Protein AF-X1KTC6-F1 (afdb_monomer)

Solvent-accessible surface area (backbone atoms only — not comparable to full-atom values): 3752 Å² total; per-residue (Å²): 137,81,64,68,71,56,56,37,52,51,46,49,53,27,48,77,67,73,40,48,91,79,53,86,44,72,46,65,42,98,91,57,48,60,69,55,26,53,74,50,66,40,78,38,58,23,86,47,72,69,55,40,52,54,50,48,34,67,73,70,72,104

Secondary structure (DSSP, 8-state):
---HHHHHHHHHHHHHTT-TTTS--EEE-TT--HHHHHHHT-SEEESSHHHHHHHHHHHHT-

Organism: NCBI:txid412755

Foldseek 3Di:
DDCLVVVLVVCVV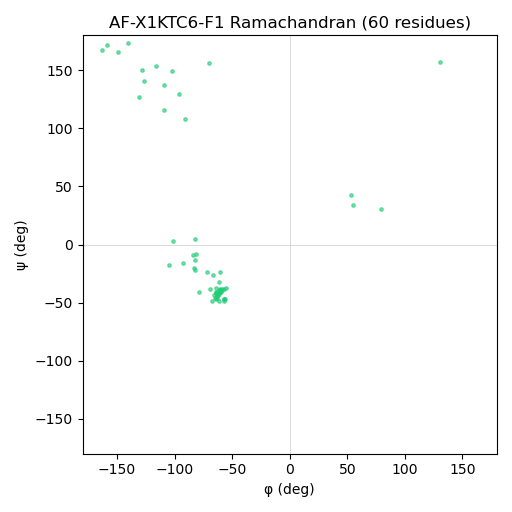CVVVVNNVVDAFEDEDPPDDQVSCVVSPHNYYDDDDVRVVVVCCVVVVD

pLDDT: mean 89.02, std 8.37, range [51.97, 96.0]

Sequence (62 aa):
TTTMPHMGEIINLLKERNLRDKVKVIVGGASVNDQFASSIGADGYAPEAGSAVEWVKKTLKV

Structure (mmCIF, N/CA/C/O backbone):
data_AF-X1KTC6-F1
#
_entry.id   AF-X1KTC6-F1
#
loop_
_atom_site.group_PDB
_atom_site.id
_atom_site.type_symbol
_atom_site.label_atom_id
_atom_site.label_alt_id
_atom_site.label_comp_id
_atom_site.label_asym_id
_atom_site.label_entity_id
_atom_site.label_seq_id
_atom_site.pdbx_PDB_ins_code
_atom_site.Cartn_x
_atom_site.Cartn_y
_atom_site.Cartn_z
_atom_site.occupancy
_atom_site.B_iso_or_equiv
_atom_site.auth_seq_id
_atom_site.auth_comp_id
_atom_site.auth_asym_id
_atom_site.auth_atom_id
_atom_site.pdbx_PDB_model_num
ATOM 1 N N . THR A 1 1 ? 19.588 10.592 -3.628 1.00 51.97 1 THR A N 1
ATOM 2 C CA . THR A 1 1 ? 18.370 10.808 -2.825 1.00 51.97 1 THR A CA 1
ATOM 3 C C . THR A 1 1 ? 17.784 9.477 -2.436 1.00 51.97 1 THR A C 1
ATOM 5 O O . THR A 1 1 ? 17.553 8.658 -3.314 1.00 51.97 1 THR A O 1
ATOM 8 N N . THR A 1 2 ? 17.599 9.228 -1.143 1.00 59.75 2 THR A N 1
ATOM 9 C CA . THR A 1 2 ? 16.915 8.034 -0.636 1.00 59.75 2 THR A CA 1
ATOM 10 C C . THR A 1 2 ? 15.428 8.353 -0.487 1.00 59.75 2 THR A C 1
ATOM 12 O O . THR A 1 2 ? 15.040 9.117 0.383 1.00 59.75 2 THR A O 1
ATOM 15 N N . THR A 1 3 ? 14.582 7.803 -1.358 1.00 75.56 3 THR A N 1
ATOM 16 C CA . THR A 1 3 ? 13.128 8.076 -1.351 1.00 75.56 3 THR A CA 1
ATOM 17 C C . THR A 1 3 ? 12.372 7.208 -0.340 1.00 75.56 3 THR A C 1
ATOM 19 O O . THR A 1 3 ? 11.275 7.555 0.084 1.00 75.56 3 THR A O 1
ATOM 22 N N . MET A 1 4 ? 12.967 6.085 0.079 1.00 78.44 4 MET A N 1
ATOM 23 C CA . MET A 1 4 ? 12.344 5.123 0.994 1.00 78.44 4 MET A CA 1
ATOM 24 C C . MET A 1 4 ? 11.903 5.730 2.341 1.00 78.44 4 MET A C 1
ATOM 26 O O . MET A 1 4 ? 10.752 5.504 2.707 1.00 78.44 4 MET A O 1
ATOM 30 N N . PRO A 1 5 ? 12.713 6.531 3.067 1.00 79.12 5 PRO A N 1
ATOM 31 C CA . PRO A 1 5 ? 12.283 7.112 4.345 1.00 79.12 5 PRO A CA 1
ATOM 32 C C . PRO A 1 5 ? 11.022 7.976 4.208 1.00 79.12 5 PRO A C 1
ATOM 34 O O . PRO A 1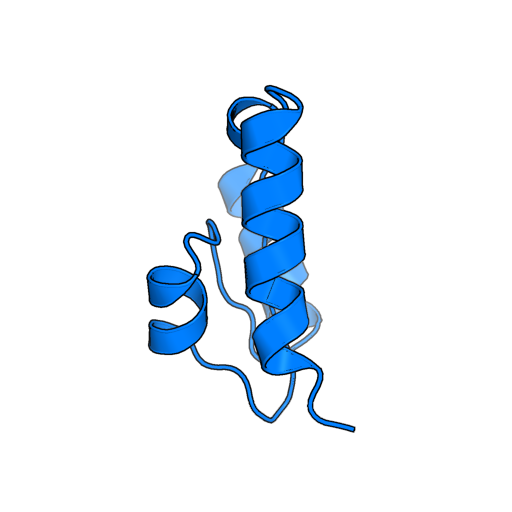 5 ? 10.113 7.876 5.030 1.00 79.12 5 PRO A O 1
ATOM 37 N N . HIS A 1 6 ? 10.917 8.739 3.116 1.00 85.56 6 HIS A N 1
ATOM 38 C CA . HIS A 1 6 ? 9.776 9.621 2.871 1.00 85.56 6 HIS A CA 1
ATOM 39 C C . HIS A 1 6 ? 8.474 8.847 2.643 1.00 85.56 6 HIS A C 1
ATOM 41 O O . HIS A 1 6 ? 7.402 9.359 2.952 1.00 85.56 6 HIS A O 1
ATOM 47 N N . MET A 1 7 ? 8.532 7.597 2.164 1.00 88.44 7 MET A N 1
ATOM 48 C CA . MET A 1 7 ? 7.328 6.766 2.023 1.00 88.44 7 MET A CA 1
ATOM 49 C C . MET A 1 7 ? 6.651 6.525 3.381 1.00 88.44 7 MET A C 1
ATOM 51 O O . MET A 1 7 ? 5.426 6.584 3.471 1.00 88.44 7 MET A O 1
ATOM 55 N N . GLY A 1 8 ? 7.434 6.315 4.445 1.00 88.75 8 GLY A N 1
ATOM 56 C CA . GLY A 1 8 ? 6.909 6.179 5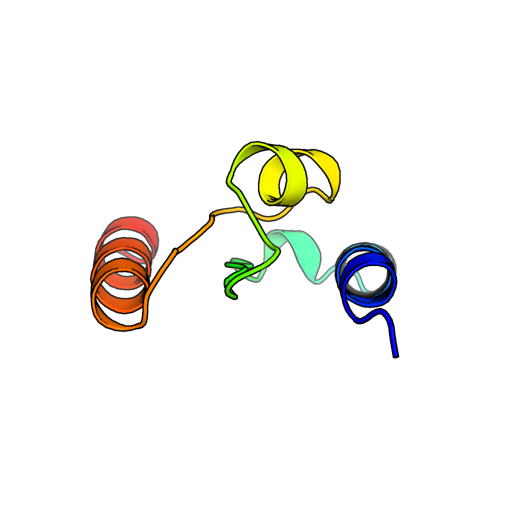.807 1.00 88.75 8 GLY A CA 1
ATOM 57 C C . GLY A 1 8 ? 6.339 7.488 6.358 1.00 88.75 8 GLY A C 1
ATOM 58 O O . GLY A 1 8 ? 5.286 7.481 6.995 1.00 88.75 8 GLY A O 1
ATOM 59 N N . GLU A 1 9 ? 6.974 8.622 6.055 1.00 91.69 9 GLU A N 1
ATOM 60 C CA . GLU A 1 9 ? 6.478 9.950 6.447 1.00 91.69 9 GLU A CA 1
ATOM 61 C C . GLU A 1 9 ? 5.092 10.241 5.854 1.00 91.69 9 GLU A C 1
ATOM 63 O O . GLU A 1 9 ? 4.214 10.744 6.554 1.00 91.69 9 GLU A O 1
ATOM 68 N N . ILE A 1 10 ? 4.840 9.839 4.603 1.00 91.75 10 ILE A N 1
ATOM 69 C CA . ILE A 1 10 ? 3.515 9.973 3.979 1.00 91.75 10 ILE A CA 1
ATOM 70 C C . ILE A 1 10 ? 2.461 9.125 4.700 1.00 91.75 10 ILE A C 1
ATOM 72 O O . ILE A 1 10 ? 1.347 9.603 4.923 1.00 91.75 10 ILE A O 1
ATOM 76 N N . ILE A 1 11 ? 2.787 7.893 5.110 1.00 92.56 11 ILE A N 1
ATOM 77 C CA . IL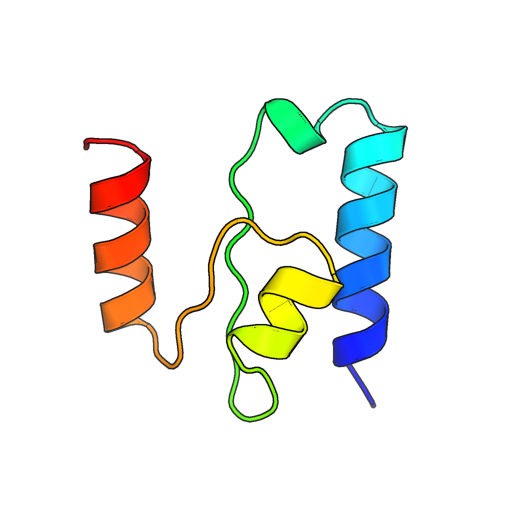E A 1 11 ? 1.855 7.063 5.893 1.00 92.56 11 ILE A CA 1
ATOM 78 C C . ILE A 1 11 ? 1.514 7.741 7.223 1.00 92.56 11 ILE A C 1
ATOM 80 O O . ILE A 1 11 ? 0.346 7.755 7.622 1.00 92.56 11 ILE A O 1
ATOM 84 N N . ASN A 1 12 ? 2.504 8.322 7.900 1.00 93.50 12 ASN A N 1
ATOM 85 C CA . ASN A 1 12 ? 2.278 9.054 9.145 1.00 93.50 12 ASN A CA 1
ATOM 86 C C . ASN A 1 12 ? 1.387 10.277 8.914 1.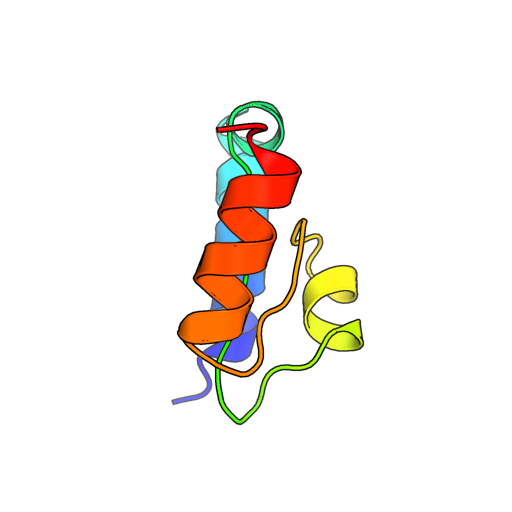00 93.50 12 ASN A C 1
ATOM 88 O O . ASN A 1 12 ? 0.387 10.426 9.611 1.00 93.50 12 ASN A O 1
ATOM 92 N N . LEU A 1 13 ? 1.637 11.051 7.858 1.00 94.56 13 LEU A N 1
ATOM 93 C CA . LEU A 1 13 ? 0.804 12.199 7.502 1.00 94.56 13 LEU A CA 1
ATOM 94 C C . LEU A 1 13 ? -0.651 11.794 7.202 1.00 94.56 13 LEU A C 1
ATOM 96 O O . LEU A 1 13 ? -1.591 12.500 7.574 1.00 94.56 13 LEU A O 1
ATOM 100 N N . LEU A 1 14 ? -0.863 10.646 6.549 1.00 94.62 14 LEU A N 1
ATOM 101 C CA . LEU A 1 14 ? -2.204 10.099 6.316 1.00 94.62 14 LEU A CA 1
ATOM 102 C C . LEU A 1 14 ? -2.906 9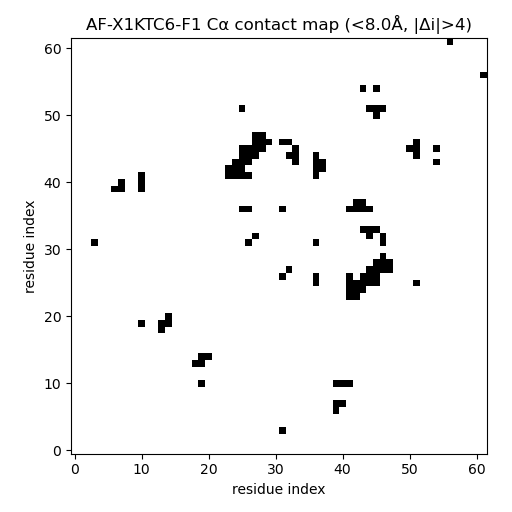.728 7.628 1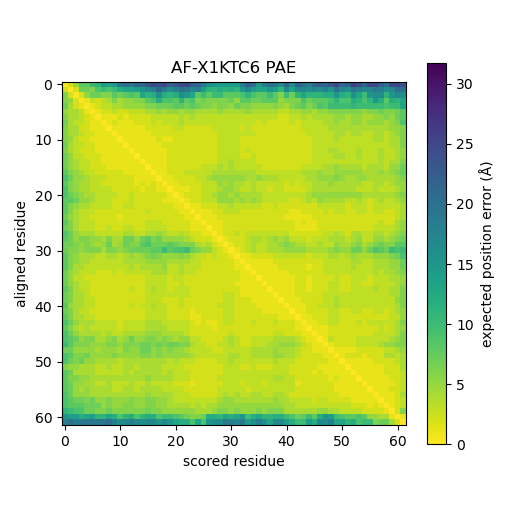.00 94.62 14 LEU A C 1
ATOM 104 O O . LEU A 1 14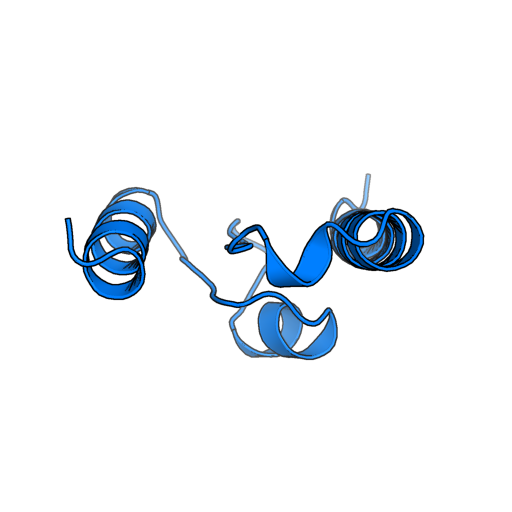 ? -4.118 9.933 7.740 1.00 94.62 14 LEU A O 1
ATOM 108 N N . LYS A 1 15 ? -2.173 9.202 8.617 1.00 93.31 15 LYS A N 1
ATOM 109 C CA . LYS A 1 15 ? -2.708 8.917 9.959 1.00 93.31 15 LYS A CA 1
ATOM 110 C C . LYS A 1 15 ? -3.058 10.209 10.694 1.00 93.31 15 LYS A C 1
ATOM 112 O O . LYS A 1 15 ? -4.183 10.338 11.163 1.00 93.31 15 LYS A O 1
ATOM 117 N N . GLU A 1 16 ? -2.155 11.188 10.716 1.00 96.00 16 GLU A N 1
ATOM 118 C CA . GLU A 1 16 ? -2.372 12.493 11.361 1.00 96.00 16 GLU A CA 1
ATOM 119 C C . GLU A 1 16 ? -3.603 13.215 10.800 1.00 96.00 16 GLU A C 1
ATOM 121 O O . GLU A 1 16 ? -4.393 13.807 11.536 1.00 96.00 16 GLU A O 1
ATOM 126 N N . ARG A 1 17 ? -3.830 13.107 9.488 1.00 95.69 17 ARG A N 1
ATOM 127 C CA . ARG A 1 17 ? -5.000 13.692 8.817 1.00 95.69 17 ARG A CA 1
ATOM 128 C C . ARG A 1 17 ? -6.267 12.840 8.903 1.00 95.69 17 ARG A C 1
ATOM 130 O O . ARG A 1 17 ? -7.270 13.214 8.301 1.00 95.69 17 ARG A O 1
ATOM 137 N N . ASN A 1 18 ? -6.254 11.716 9.627 1.00 94.00 18 ASN A N 1
ATOM 138 C CA . ASN A 1 18 ? -7.384 10.780 9.727 1.00 94.00 18 ASN A CA 1
ATOM 139 C C . ASN A 1 18 ? -7.877 10.288 8.346 1.00 94.00 18 ASN A C 1
ATOM 141 O O . ASN A 1 18 ? -9.072 10.086 8.105 1.00 94.00 18 ASN A O 1
ATOM 145 N N . LEU A 1 19 ? -6.941 10.133 7.405 1.00 94.25 19 LEU A N 1
ATOM 146 C CA . LEU A 1 19 ? -7.185 9.638 6.049 1.00 94.25 19 LEU A CA 1
ATOM 147 C C . LEU A 1 19 ? -6.718 8.195 5.865 1.00 94.25 19 LEU A C 1
ATOM 149 O O . LEU A 1 19 ? -7.149 7.553 4.911 1.00 94.25 19 LEU A O 1
ATOM 153 N N . ARG A 1 20 ? -5.862 7.675 6.756 1.00 93.75 20 ARG A N 1
ATOM 154 C CA . ARG A 1 20 ? -5.234 6.355 6.602 1.00 93.75 20 ARG A CA 1
ATOM 155 C C . ARG A 1 20 ? -6.242 5.221 6.420 1.00 93.75 20 ARG A C 1
ATOM 157 O O . ARG A 1 20 ? -5.982 4.340 5.609 1.00 93.75 20 ARG A O 1
ATOM 164 N N . ASP A 1 21 ? -7.377 5.262 7.109 1.00 91.62 21 ASP A N 1
ATOM 165 C CA . ASP A 1 21 ? -8.426 4.237 7.007 1.00 91.62 21 ASP A CA 1
ATOM 166 C C . ASP A 1 21 ? -9.355 4.429 5.798 1.00 91.62 21 ASP A C 1
ATOM 168 O O . ASP A 1 21 ? -10.115 3.532 5.439 1.00 91.62 21 ASP A O 1
ATOM 172 N N . LYS A 1 22 ? -9.297 5.598 5.148 1.00 92.44 22 LYS A N 1
ATOM 173 C CA . LYS A 1 22 ? -10.145 5.957 3.999 1.00 92.44 22 LYS A CA 1
ATOM 174 C C . LYS A 1 22 ? -9.504 5.634 2.654 1.00 92.44 22 LYS A C 1
ATOM 176 O O . LYS A 1 22 ? -10.196 5.640 1.640 1.00 92.44 22 LYS A O 1
ATOM 181 N N . VAL A 1 23 ? -8.196 5.387 2.629 1.00 92.44 23 VAL A N 1
ATOM 182 C CA . VAL A 1 23 ? -7.443 5.104 1.404 1.00 92.44 23 VAL A CA 1
ATOM 183 C C . VAL A 1 23 ? -6.636 3.825 1.549 1.00 92.44 23 VAL A C 1
ATOM 185 O O . VAL A 1 23 ? -6.189 3.470 2.638 1.00 92.44 23 VAL A O 1
ATOM 188 N N . LYS A 1 24 ? -6.434 3.138 0.425 1.00 91.81 24 LYS A N 1
ATOM 189 C CA . LYS A 1 24 ? -5.498 2.021 0.326 1.00 91.81 24 LYS A CA 1
ATOM 190 C C . LYS A 1 24 ? -4.177 2.526 -0.227 1.00 91.81 24 LYS A C 1
ATOM 192 O O . LYS A 1 24 ? -4.161 3.208 -1.249 1.00 91.81 24 LYS A O 1
ATOM 197 N N . VAL A 1 25 ? -3.085 2.199 0.452 1.00 93.81 25 VAL A N 1
ATOM 198 C CA . VAL A 1 25 ? -1.736 2.606 0.068 1.00 93.81 25 VAL A CA 1
ATOM 199 C C . VAL A 1 25 ? -0.970 1.393 -0.427 1.00 93.81 25 VAL A C 1
ATOM 201 O O . VAL A 1 25 ? -0.698 0.469 0.333 1.00 93.81 25 VAL A O 1
ATOM 204 N N . ILE A 1 26 ? -0.599 1.418 -1.700 1.00 93.25 26 ILE A N 1
ATOM 205 C CA . ILE A 1 26 ? 0.294 0.441 -2.315 1.00 93.25 26 ILE A CA 1
ATOM 206 C C . ILE A 1 26 ? 1.631 1.119 -2.613 1.00 93.25 26 ILE A C 1
ATOM 208 O O . ILE A 1 26 ? 1.657 2.257 -3.085 1.00 93.25 26 ILE A O 1
ATOM 212 N N . VAL A 1 27 ? 2.740 0.439 -2.329 1.00 92.19 27 VAL A N 1
ATOM 213 C CA . VAL A 1 27 ? 4.093 0.928 -2.634 1.00 92.19 27 VAL A CA 1
ATOM 214 C C . VAL A 1 27 ? 4.792 0.030 -3.650 1.00 92.19 27 VAL A C 1
ATOM 216 O O . VAL A 1 27 ? 4.501 -1.158 -3.758 1.00 92.19 27 VAL A O 1
ATOM 219 N N . GLY A 1 28 ? 5.728 0.597 -4.404 1.00 89.69 28 GLY A N 1
ATOM 220 C CA . GLY A 1 28 ? 6.491 -0.125 -5.418 1.00 89.69 28 GLY A CA 1
ATOM 221 C C . GLY A 1 28 ? 7.798 0.583 -5.758 1.00 89.69 28 GLY A C 1
ATOM 222 O O . GLY A 1 28 ? 8.043 1.707 -5.313 1.00 89.69 28 GLY A O 1
ATOM 223 N N . GLY A 1 29 ? 8.641 -0.087 -6.542 1.00 86.06 29 GLY A N 1
ATOM 224 C CA . GLY A 1 29 ? 9.947 0.412 -6.979 1.00 86.06 29 GLY A CA 1
ATOM 225 C C . GLY A 1 29 ? 11.072 -0.600 -6.760 1.00 86.06 29 GLY A C 1
ATOM 226 O O . GLY A 1 29 ? 10.978 -1.464 -5.896 1.00 86.06 29 GLY A O 1
ATOM 227 N N . ALA A 1 30 ? 12.163 -0.465 -7.520 1.00 84.44 30 ALA A N 1
ATOM 228 C CA . ALA A 1 30 ? 13.250 -1.452 -7.572 1.00 84.44 30 ALA A CA 1
ATOM 229 C C . ALA A 1 30 ? 13.963 -1.711 -6.228 1.00 84.44 30 ALA A C 1
ATOM 231 O O . ALA A 1 30 ? 14.562 -2.764 -6.042 1.00 84.44 30 ALA A O 1
ATOM 232 N N . SER A 1 31 ? 13.920 -0.752 -5.300 1.00 84.12 31 SER A N 1
ATOM 233 C CA . SER A 1 31 ? 14.545 -0.860 -3.971 1.00 84.12 31 SER A CA 1
ATOM 234 C C . SER A 1 31 ? 13.548 -1.179 -2.852 1.00 84.12 31 SER A C 1
ATOM 236 O O . SER A 1 31 ? 13.931 -1.206 -1.686 1.00 84.12 31 SER A O 1
ATOM 238 N N . VAL A 1 32 ? 12.272 -1.381 -3.187 1.00 87.56 32 VAL A N 1
ATOM 239 C CA . VAL A 1 32 ? 11.201 -1.677 -2.232 1.00 87.56 32 VAL A CA 1
ATOM 240 C C . VAL A 1 32 ? 10.896 -3.170 -2.274 1.00 87.56 32 VAL A C 1
ATOM 242 O O . VAL A 1 32 ? 11.048 -3.823 -3.300 1.00 87.56 32 VAL A O 1
ATOM 245 N N . ASN A 1 33 ? 10.467 -3.722 -1.147 1.00 90.38 33 ASN A N 1
ATOM 246 C CA . ASN A 1 33 ? 9.972 -5.087 -1.056 1.00 90.38 33 ASN A CA 1
ATOM 247 C C . ASN A 1 33 ? 8.768 -5.148 -0.107 1.00 90.38 33 ASN A C 1
ATOM 249 O O . ASN A 1 33 ? 8.427 -4.167 0.560 1.00 90.38 33 ASN A O 1
ATOM 253 N N . ASP A 1 34 ? 8.136 -6.316 -0.043 1.00 90.38 34 ASP A N 1
ATOM 254 C CA . ASP A 1 34 ? 6.954 -6.556 0.787 1.00 90.38 34 ASP A CA 1
ATOM 255 C C . ASP A 1 34 ? 7.211 -6.306 2.286 1.00 90.38 34 ASP A C 1
ATOM 257 O O . ASP A 1 34 ? 6.398 -5.692 2.981 1.00 90.38 34 ASP A O 1
ATOM 261 N N . GLN A 1 35 ? 8.399 -6.684 2.771 1.00 91.88 35 GLN A N 1
ATOM 262 C CA . GLN A 1 35 ? 8.796 -6.463 4.161 1.00 91.88 35 GLN A CA 1
ATOM 263 C C . GLN A 1 35 ? 8.897 -4.969 4.493 1.00 91.88 35 GLN A C 1
ATOM 265 O O . GLN A 1 35 ? 8.437 -4.535 5.549 1.00 91.88 35 GLN A O 1
ATOM 270 N N . PHE A 1 36 ? 9.460 -4.168 3.588 1.00 91.19 36 PHE A N 1
ATOM 271 C CA . PHE A 1 36 ? 9.530 -2.721 3.741 1.00 91.19 36 PHE A CA 1
ATOM 272 C C . PHE A 1 36 ? 8.134 -2.097 3.723 1.00 91.19 36 PHE A C 1
ATOM 274 O O . PHE A 1 36 ? 7.821 -1.294 4.599 1.00 91.19 36 PHE A O 1
ATOM 281 N N . ALA A 1 37 ? 7.285 -2.496 2.771 1.00 91.81 37 ALA A N 1
ATOM 282 C CA . ALA A 1 37 ? 5.906 -2.025 2.665 1.00 91.81 37 ALA A CA 1
ATOM 283 C C . ALA A 1 37 ? 5.117 -2.276 3.959 1.00 91.81 37 ALA A C 1
ATOM 285 O O . ALA A 1 37 ? 4.490 -1.362 4.499 1.00 91.81 37 ALA A O 1
ATOM 286 N N . SER A 1 38 ? 5.222 -3.489 4.500 1.00 92.19 38 SER A N 1
ATOM 287 C CA . SER A 1 38 ? 4.598 -3.865 5.769 1.00 92.19 38 SER A CA 1
ATOM 288 C C . SER A 1 38 ? 5.172 -3.075 6.949 1.00 92.19 38 SER A C 1
ATOM 290 O O . SER A 1 38 ? 4.418 -2.594 7.791 1.00 92.19 38 SER A O 1
ATOM 292 N N . SER A 1 39 ? 6.494 -2.876 6.986 1.00 92.50 39 SER A N 1
ATOM 293 C CA . SER A 1 39 ? 7.185 -2.124 8.045 1.00 92.50 39 SER A CA 1
ATOM 294 C C . SER A 1 39 ? 6.719 -0.666 8.138 1.00 92.50 39 SER A C 1
ATOM 296 O O . SER A 1 39 ? 6.496 -0.152 9.234 1.00 92.50 39 SER A O 1
ATOM 298 N N . ILE A 1 40 ? 6.488 -0.005 6.998 1.00 92.50 40 ILE A N 1
ATOM 299 C CA . ILE A 1 40 ? 5.963 1.370 6.975 1.00 92.50 40 ILE A CA 1
ATOM 300 C C . ILE A 1 40 ? 4.437 1.445 7.151 1.00 92.50 40 ILE A C 1
ATOM 302 O O . ILE A 1 40 ? 3.891 2.537 7.301 1.00 92.50 40 ILE A O 1
ATOM 306 N N . GLY A 1 41 ? 3.735 0.309 7.142 1.00 91.50 41 GLY A N 1
ATOM 307 C CA . GLY A 1 41 ? 2.279 0.239 7.271 1.00 91.50 41 GLY A CA 1
ATOM 308 C C . GLY A 1 41 ? 1.512 0.546 5.982 1.00 91.50 41 GLY A C 1
ATOM 309 O O . GLY A 1 41 ? 0.400 1.082 6.054 1.00 91.50 41 GLY A O 1
ATOM 310 N N . ALA A 1 42 ? 2.088 0.238 4.819 1.00 93.31 42 ALA A N 1
ATOM 311 C CA . ALA A 1 42 ? 1.357 0.188 3.555 1.00 93.31 42 ALA A CA 1
ATOM 312 C C . ALA A 1 42 ? 0.403 -1.023 3.533 1.00 93.31 42 ALA A C 1
ATOM 314 O O . ALA A 1 42 ? 0.604 -2.001 4.246 1.00 93.31 42 ALA A O 1
ATOM 315 N N . ASP A 1 43 ? -0.651 -0.955 2.722 1.00 92.56 43 ASP A N 1
ATOM 316 C CA . ASP A 1 43 ? -1.618 -2.048 2.560 1.00 92.56 43 ASP A CA 1
ATOM 317 C C . ASP A 1 43 ? -1.127 -3.117 1.575 1.00 92.56 43 ASP A C 1
ATOM 319 O O . ASP A 1 43 ? -1.595 -4.255 1.614 1.00 92.56 43 ASP A O 1
ATOM 323 N N . GLY A 1 44 ? -0.202 -2.759 0.683 1.00 91.88 44 GLY A N 1
ATOM 324 C CA . GLY A 1 44 ? 0.345 -3.685 -0.295 1.00 91.88 44 GLY A CA 1
ATOM 325 C C . GLY A 1 44 ? 1.648 -3.222 -0.927 1.00 91.88 44 GLY A C 1
ATOM 326 O O . GLY A 1 44 ? 2.047 -2.057 -0.843 1.00 91.88 44 GLY A O 1
ATOM 327 N N . TYR A 1 45 ? 2.280 -4.167 -1.611 1.00 93.81 45 TYR A N 1
ATOM 328 C CA . TYR A 1 45 ? 3.473 -3.971 -2.415 1.00 93.81 45 TYR A CA 1
ATOM 329 C C . TYR A 1 45 ? 3.239 -4.508 -3.828 1.00 93.81 45 TYR A C 1
ATOM 331 O O . TYR A 1 45 ? 2.634 -5.567 -4.001 1.00 93.81 45 TYR A O 1
ATOM 339 N N . ALA A 1 46 ? 3.747 -3.798 -4.834 1.00 93.12 46 ALA A N 1
ATOM 340 C CA . ALA A 1 46 ? 3.826 -4.299 -6.198 1.00 93.12 46 ALA A CA 1
ATOM 341 C C . ALA A 1 46 ? 5.231 -4.082 -6.787 1.00 93.12 46 ALA A C 1
ATOM 343 O O . ALA A 1 46 ? 5.713 -2.945 -6.805 1.00 93.12 46 ALA A O 1
ATOM 344 N N . PRO A 1 47 ? 5.879 -5.142 -7.312 1.00 89.88 47 PRO A N 1
ATOM 345 C CA . PRO A 1 47 ? 7.199 -5.030 -7.937 1.00 89.88 47 PRO A CA 1
ATOM 346 C C . PRO A 1 47 ? 7.156 -4.318 -9.295 1.00 89.88 47 PRO A C 1
ATOM 348 O O . PRO A 1 47 ? 8.153 -3.750 -9.733 1.00 89.88 47 PRO A O 1
ATOM 351 N N . GLU A 1 48 ? 6.001 -4.334 -9.962 1.00 90.94 48 GLU A N 1
ATOM 352 C CA . GLU A 1 48 ? 5.815 -3.818 -11.315 1.00 90.94 48 GLU A CA 1
ATOM 353 C C . GLU A 1 48 ? 4.393 -3.285 -11.528 1.00 90.94 48 GLU A C 1
ATOM 355 O O . GLU A 1 48 ? 3.473 -3.573 -10.756 1.00 90.94 48 GLU A O 1
ATOM 360 N N . ALA A 1 49 ? 4.207 -2.526 -12.609 1.00 89.69 49 ALA A N 1
ATOM 361 C CA . ALA A 1 49 ? 2.942 -1.863 -12.911 1.00 89.69 49 ALA A CA 1
ATOM 362 C C . ALA A 1 49 ? 1.772 -2.847 -13.098 1.00 89.69 49 ALA A C 1
ATOM 364 O O . ALA A 1 49 ? 0.683 -2.590 -12.588 1.00 89.69 49 ALA A O 1
ATOM 365 N N . GLY A 1 50 ? 1.984 -3.981 -13.780 1.00 91.75 50 GLY A N 1
ATOM 366 C CA . GLY A 1 50 ? 0.932 -4.982 -14.005 1.00 91.75 50 GLY A CA 1
ATOM 367 C C . GLY A 1 50 ? 0.397 -5.564 -12.694 1.00 91.75 50 GLY A C 1
ATOM 368 O O . GLY A 1 50 ? -0.808 -5.538 -12.439 1.00 91.75 50 GLY A O 1
ATOM 369 N N . SER A 1 51 ? 1.309 -5.979 -11.815 1.00 91.25 51 SER A N 1
ATOM 370 C CA . SER A 1 51 ? 0.995 -6.501 -10.481 1.00 91.25 51 SER A CA 1
ATOM 371 C C . SER A 1 51 ? 0.286 -5.473 -9.591 1.00 91.25 51 SER A C 1
ATOM 373 O O . SER A 1 51 ? -0.572 -5.840 -8.789 1.00 91.25 51 SER A O 1
ATOM 375 N N . ALA A 1 52 ? 0.586 -4.179 -9.750 1.00 92.75 52 ALA A N 1
ATOM 376 C CA . ALA A 1 52 ? -0.116 -3.115 -9.032 1.00 92.75 52 ALA A CA 1
ATOM 377 C C . ALA A 1 52 ? -1.590 -3.018 -9.451 1.00 92.75 52 ALA A C 1
ATOM 379 O O . ALA A 1 52 ? -2.467 -2.901 -8.596 1.00 92.75 52 ALA A O 1
ATOM 380 N N . VAL A 1 53 ? -1.878 -3.110 -10.754 1.00 93.31 53 VAL A N 1
ATOM 381 C CA . VAL A 1 53 ? -3.255 -3.075 -11.274 1.00 93.31 53 VAL A CA 1
ATOM 382 C C . VAL A 1 53 ? -4.063 -4.265 -10.755 1.00 93.31 53 VAL A C 1
ATOM 384 O O . VAL A 1 53 ? -5.182 -4.080 -10.277 1.00 93.31 53 VAL A O 1
ATOM 387 N N . GLU A 1 54 ? -3.492 -5.469 -10.806 1.00 92.50 54 GLU A N 1
ATOM 388 C CA . GLU A 1 54 ? -4.102 -6.695 -10.268 1.00 92.50 54 GLU A CA 1
ATOM 389 C C . GLU A 1 54 ? -4.425 -6.556 -8.772 1.00 92.50 54 GLU A C 1
ATOM 391 O O . GLU A 1 54 ? -5.542 -6.849 -8.333 1.00 92.50 54 GLU A O 1
ATOM 396 N N . TRP A 1 55 ? -3.475 -6.041 -7.985 1.00 92.69 55 TRP A N 1
ATOM 397 C CA . TRP A 1 55 ? -3.659 -5.824 -6.551 1.00 92.69 55 TRP A CA 1
ATOM 398 C C . TRP A 1 55 ? -4.785 -4.827 -6.257 1.00 92.69 55 TRP A C 1
ATOM 400 O O . TRP A 1 55 ? -5.621 -5.073 -5.381 1.00 92.69 55 TRP A O 1
ATOM 410 N N . VAL A 1 56 ? -4.842 -3.717 -7.000 1.00 93.00 56 VAL A N 1
ATOM 411 C CA . VAL A 1 56 ? -5.879 -2.687 -6.837 1.00 93.00 56 VAL A CA 1
ATOM 412 C C . VAL A 1 56 ? -7.256 -3.245 -7.176 1.00 93.00 56 VAL A C 1
ATOM 414 O O . VAL A 1 56 ? -8.177 -3.076 -6.377 1.00 93.00 56 VAL A O 1
ATOM 417 N N . LYS A 1 57 ? -7.398 -3.963 -8.297 1.00 93.25 57 LYS A N 1
ATOM 418 C CA . LYS A 1 57 ? -8.662 -4.616 -8.679 1.00 93.25 57 LYS A CA 1
ATOM 419 C C . LYS A 1 57 ? -9.144 -5.577 -7.595 1.00 93.25 57 LYS A C 1
ATOM 421 O O . LYS A 1 57 ? -10.279 -5.476 -7.132 1.00 93.25 57 LYS A O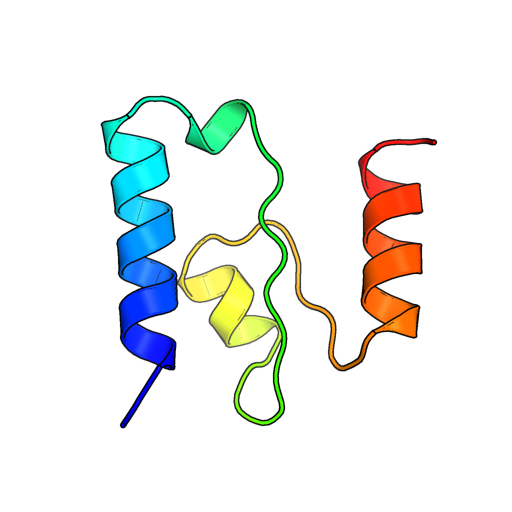 1
ATOM 426 N N . LYS A 1 58 ? -8.251 -6.445 -7.106 1.00 90.75 58 LYS A N 1
ATOM 427 C CA . LYS A 1 58 ? -8.553 -7.399 -6.028 1.00 90.75 58 LYS A CA 1
ATOM 428 C C . LYS A 1 58 ? -8.984 -6.705 -4.734 1.00 90.75 58 LYS A C 1
ATOM 430 O O . LYS A 1 58 ? -9.898 -7.174 -4.060 1.00 90.75 58 LYS A O 1
ATOM 435 N N . THR A 1 59 ? -8.323 -5.607 -4.378 1.00 89.69 59 THR A N 1
ATOM 436 C CA . THR A 1 59 ? -8.537 -4.916 -3.099 1.00 89.69 59 THR A CA 1
ATOM 437 C C . THR A 1 59 ? -9.786 -4.041 -3.112 1.00 89.69 59 THR A C 1
ATOM 439 O O . THR A 1 59 ? -10.530 -4.029 -2.133 1.00 89.69 59 THR A O 1
ATOM 442 N N . LEU A 1 60 ? -10.037 -3.326 -4.211 1.00 89.12 60 LEU A N 1
ATOM 443 C CA . LEU A 1 60 ? -11.218 -2.473 -4.368 1.00 89.12 60 LEU A CA 1
ATOM 444 C C . LEU A 1 60 ? -12.459 -3.244 -4.841 1.00 89.12 60 LEU A C 1
ATOM 446 O O . LEU A 1 60 ? -13.550 -2.683 -4.798 1.00 89.12 60 LEU A O 1
ATOM 450 N N . LYS A 1 61 ? -12.311 -4.522 -5.226 1.00 77.62 61 LYS A N 1
ATOM 451 C CA . LYS A 1 61 ? -13.386 -5.378 -5.763 1.00 77.62 61 LYS A CA 1
ATOM 452 C C . LYS A 1 61 ? -14.110 -4.724 -6.949 1.00 77.62 61 LYS A C 1
ATOM 454 O O . LYS A 1 61 ? -15.339 -4.749 -7.012 1.00 77.62 61 LYS A O 1
ATOM 459 N N . VAL A 1 62 ? -13.330 -4.119 -7.844 1.00 59.25 62 VAL A N 1
ATOM 460 C CA . VAL A 1 62 ? -13.783 -3.492 -9.099 1.00 59.25 62 VAL A CA 1
ATOM 461 C C . VAL A 1 62 ? -13.494 -4.375 -10.300 1.00 59.25 62 VAL A C 1
ATOM 463 O O . VAL A 1 62 ? -12.476 -5.106 -10.263 1.00 59.25 62 VAL A O 1
#

Mean predicted aligned error: 4.04 Å

Radius of gyration: 11.8 Å; Cα contacts (8 Å, |Δi|>4): 59; chains: 1; bounding box: 32×21×25 Å

InterPro domains:
  IPR036724 Cobalamin-binding domain superfamily [SSF52242] (1-61)

Nearest PDB structures (foldseek):
  1y80-assembly1_A  TM=9.760E-01  e=2.803E-04  Neomoorella thermoacetica
  7xcn-assembly1_R  TM=9.644E-01  e=6.401E-04  Methanosarcina barkeri MS
  4jgi-assembly3_B-2  TM=9.654E-01  e=6.200E-03  Desulfitobacterium hafniense
  4jgi-assembly3_A  TM=9.613E-01  e=7.621E-03  Desulfitobacterium hafniense
  7xcn-assembly1_Q  TM=8.858E-01  e=4.103E-03  Methanosarcina barkeri MS